Protein AF-A0A914QGW7-F1 (afdb_monomer)

Radius of gyration: 20.17 Å; Cα contacts (8 Å, |Δi|>4): 212; chains: 1; bounding box: 58×53×37 Å

Organism: NCBI:txid227884

Mean predicted aligned error: 11.8 Å

Solvent-accessible surface area (backbone atoms only — not comparable to full-atom values): 9543 Å² total; per-residue (Å²): 108,51,99,75,63,28,33,64,48,60,53,88,47,58,68,50,36,27,42,51,43,55,84,43,88,89,62,47,27,49,30,70,71,34,41,77,44,72,15,43,54,51,30,69,68,51,89,84,67,92,52,75,72,81,34,49,41,49,60,32,31,44,68,52,34,52,53,46,63,73,68,52,75,76,87,48,73,68,38,49,52,52,56,57,53,44,31,42,45,41,39,27,43,72,47,82,41,54,67,91,37,66,84,65,27,92,43,66,52,72,48,73,39,63,68,54,48,56,59,43,47,80,79,38,55,69,72,75,64,43,58,71,84,69,44,82,82,72,66,96,77,75,84,90,83,90,73,69,76,72,59,57,63,63,59,67,74,77,112

InterPro domains:
  IPR001132 SMAD domain [PF03166] (1-113)
  IPR001132 SMAD domain [PS51076] (1-141)
  IPR008984 SMAD/FHA domain superfamily [SSF49879] (1-127)
  IPR017855 SMAD-like domain superfamily [G3DSA:2.60.200.10] (1-128)

pLDDT: mean 76.89, std 20.58, range [30.88, 97.62]

Nearest PDB structures (foldseek):
  4r9p-assembly1_A  TM=8.245E-01  e=1.211E-06  Drosophila melanogaster
  1khu-assembly1_C  TM=6.989E-01  e=4.406E-04  Homo sapiens
  5xod-assembly1_A  TM=7.275E-01  e=7.795E-04  Homo sapiens
  5zok-assembly1_A  TM=6.526E-01  e=5.329E-04  Homo sapiens
  1u7f-assembly1_C  TM=6.262E-01  e=8.849E-04  Homo sapiens

Secondary structure (DSSP, 8-state):
--TTS-EEE---SSS-EEETTTT-TTT----HHHHHTTTBPPPTT-TT---SGGG-EEEE-HHHHHHHHHHS---SHHHHHHHHHHTEEEEEESS---TT-GGG-SSEEEEE-HHHHHHHHTT-HHHHH-THHHHTTT-SS------THHHHHHHTT--

Foldseek 3Di:
DDPLLWDKDAAAAQWKKFWAPLPPPLQQQADPVCNVVVRTQDHPPPPPDPDRVVRIGGGGHSVVLVVSLVPQADDDPVSVVSNQCSQKIKMATRDPLHNVDCPSGPDIDMDGRVVSVVVCCVVCVPVVPDCVVVCVPPPVPDDDDDDCPVPVVVVVVVD

Structure (mmCIF, N/CA/C/O backbone):
data_AF-A0A914QGW7-F1
#
_entry.id   AF-A0A914QGW7-F1
#
loop_
_atom_site.group_PDB
_atom_site.id
_atom_site.type_symbol
_atom_site.label_atom_id
_atom_site.label_alt_id
_atom_site.label_comp_id
_atom_site.label_asym_id
_atom_site.label_entity_id
_atom_site.label_seq_id
_atom_site.pdbx_PDB_ins_code
_atom_site.Cartn_x
_atom_site.Cartn_y
_atom_site.Cartn_z
_atom_site.occupancy
_atom_site.B_iso_or_equiv
_atom_site.auth_seq_id
_atom_site.auth_comp_id
_atom_site.auth_asym_id
_atom_site.auth_atom_id
_atom_site.pdbx_PDB_model_num
ATOM 1 N N . MET A 1 1 ? -4.064 -10.299 -4.367 1.00 92.88 1 MET A N 1
ATOM 2 C CA . MET A 1 1 ? -4.229 -10.214 -2.899 1.00 92.88 1 MET A CA 1
ATOM 3 C C . MET A 1 1 ? -4.202 -11.635 -2.364 1.00 92.88 1 MET A C 1
ATOM 5 O O . MET A 1 1 ? -4.658 -12.510 -3.089 1.00 92.88 1 MET A O 1
ATOM 9 N N . ASP A 1 2 ? -3.603 -11.883 -1.200 1.00 94.12 2 ASP A N 1
ATOM 10 C CA . ASP A 1 2 ? -3.636 -13.217 -0.578 1.00 94.12 2 ASP A CA 1
ATOM 11 C C . ASP A 1 2 ? -4.781 -13.351 0.439 1.00 94.12 2 ASP A C 1
ATOM 13 O O . ASP A 1 2 ? -5.467 -12.377 0.748 1.00 94.12 2 ASP A O 1
ATOM 17 N N . ASN A 1 3 ? -4.975 -14.557 0.978 1.00 94.19 3 ASN A N 1
ATOM 18 C CA . ASN A 1 3 ? -6.070 -14.872 1.904 1.00 94.19 3 ASN A CA 1
ATOM 19 C C . ASN A 1 3 ? -5.966 -14.142 3.256 1.00 94.19 3 ASN A C 1
ATOM 21 O O . ASN A 1 3 ? -6.899 -14.181 4.050 1.00 94.19 3 ASN A O 1
ATOM 25 N N . GLN A 1 4 ? -4.839 -13.482 3.536 1.00 93.06 4 GLN A N 1
ATOM 26 C CA . GLN A 1 4 ? -4.643 -12.668 4.736 1.00 93.06 4 GLN A CA 1
ATOM 27 C C . GLN A 1 4 ? -4.864 -11.174 4.459 1.00 93.06 4 GLN A C 1
ATOM 29 O O . GLN A 1 4 ? -4.644 -10.351 5.344 1.00 93.06 4 GLN A O 1
ATOM 34 N N . GLY A 1 5 ? -5.252 -10.804 3.236 1.00 95.06 5 GLY A N 1
ATOM 35 C CA . GLY A 1 5 ? -5.432 -9.416 2.823 1.00 95.06 5 GLY A CA 1
ATOM 36 C C . GLY A 1 5 ? -4.122 -8.670 2.561 1.00 95.06 5 GLY A C 1
ATOM 37 O O . GLY A 1 5 ? -4.146 -7.447 2.408 1.00 95.06 5 GLY A O 1
ATOM 38 N N . ASN A 1 6 ? -2.974 -9.361 2.478 1.00 97.25 6 ASN A N 1
ATOM 39 C CA . ASN A 1 6 ? -1.755 -8.716 1.998 1.00 97.25 6 ASN A CA 1
ATOM 40 C C . ASN A 1 6 ? -1.870 -8.442 0.493 1.00 97.25 6 ASN A C 1
ATOM 42 O O . ASN A 1 6 ? -2.427 -9.232 -0.285 1.00 97.25 6 ASN A O 1
ATOM 46 N N . ILE A 1 7 ? -1.247 -7.350 0.055 1.00 97.62 7 ILE A N 1
ATOM 47 C CA . ILE A 1 7 ? -1.146 -7.008 -1.364 1.00 97.62 7 ILE A CA 1
ATOM 48 C C . ILE A 1 7 ? 0.294 -7.229 -1.800 1.00 97.62 7 ILE A C 1
ATOM 50 O O . ILE A 1 7 ? 1.226 -6.618 -1.275 1.00 97.62 7 ILE A O 1
ATOM 54 N N . LYS A 1 8 ? 0.466 -8.123 -2.771 1.00 96.75 8 LYS A N 1
ATOM 55 C CA . LYS A 1 8 ? 1.734 -8.384 -3.446 1.00 96.75 8 LYS A CA 1
ATOM 56 C C . LYS A 1 8 ? 1.701 -7.741 -4.828 1.00 96.75 8 LYS A C 1
ATOM 58 O O . LYS A 1 8 ? 0.651 -7.729 -5.467 1.00 96.75 8 LYS A O 1
ATOM 63 N N . ALA A 1 9 ? 2.836 -7.225 -5.277 1.00 95.88 9 ALA A N 1
ATOM 64 C CA . ALA A 1 9 ? 2.989 -6.648 -6.602 1.00 95.88 9 ALA A CA 1
ATOM 65 C C . ALA A 1 9 ? 4.325 -7.052 -7.223 1.00 95.88 9 ALA A C 1
ATOM 67 O O . ALA A 1 9 ? 5.307 -7.300 -6.523 1.00 95.88 9 ALA A O 1
ATOM 68 N N . MET A 1 10 ? 4.344 -7.078 -8.551 1.00 94.44 10 MET A N 1
ATOM 69 C CA . MET A 1 10 ? 5.526 -7.311 -9.371 1.00 94.44 10 MET A CA 1
ATOM 70 C C . MET A 1 10 ? 5.464 -6.361 -10.567 1.00 94.44 10 MET A C 1
ATOM 72 O O . MET A 1 10 ? 4.455 -6.309 -11.272 1.00 94.44 10 MET A O 1
ATOM 76 N N . ALA A 1 11 ? 6.547 -5.632 -10.831 1.00 93.25 11 ALA A N 1
ATOM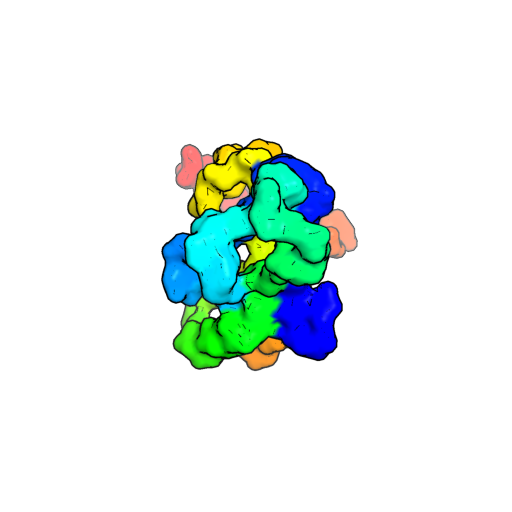 77 C CA . ALA A 1 11 ? 6.652 -4.850 -12.057 1.00 93.25 11 ALA A CA 1
ATOM 78 C C . ALA A 1 11 ? 6.761 -5.803 -13.262 1.00 93.25 11 ALA A C 1
ATOM 80 O O . ALA A 1 11 ? 7.624 -6.675 -13.282 1.00 93.25 11 ALA A O 1
ATOM 81 N N . ARG A 1 12 ? 5.918 -5.675 -14.292 1.00 90.50 12 ARG A N 1
ATOM 82 C CA . ARG A 1 12 ? 6.005 -6.564 -15.474 1.00 90.50 12 ARG A CA 1
ATOM 83 C C . ARG A 1 12 ? 7.029 -6.102 -16.513 1.00 90.50 12 ARG A C 1
ATOM 85 O O . ARG A 1 12 ? 7.575 -6.947 -17.216 1.00 90.50 12 ARG A O 1
ATOM 92 N N . GLY A 1 13 ? 7.301 -4.800 -16.585 1.00 88.88 13 GLY A N 1
ATOM 93 C CA . GLY A 1 13 ? 8.229 -4.189 -17.542 1.00 88.88 13 GLY A CA 1
ATOM 94 C C . GLY A 1 13 ? 9.569 -3.759 -16.938 1.00 88.88 13 GLY A C 1
ATOM 95 O O . GLY A 1 13 ? 9.929 -4.142 -15.821 1.00 88.88 13 GLY A O 1
ATOM 96 N N . SER A 1 14 ? 10.306 -2.950 -17.701 1.00 90.19 14 SER A N 1
ATOM 97 C CA . SER A 1 14 ? 11.555 -2.286 -17.300 1.00 90.19 14 SER A CA 1
ATOM 98 C C . SER A 1 14 ? 11.326 -0.926 -16.630 1.00 90.19 14 SER A C 1
ATOM 100 O O . SER A 1 14 ? 12.184 -0.482 -15.867 1.00 90.19 14 SER A O 1
ATOM 102 N N . THR A 1 15 ? 10.171 -0.296 -16.875 1.00 91.56 15 THR A N 1
ATOM 103 C CA . THR A 1 15 ? 9.803 1.018 -16.335 1.00 91.56 15 THR A CA 1
ATOM 104 C C . THR A 1 15 ? 9.872 1.037 -14.807 1.00 91.56 15 THR A C 1
ATOM 106 O O . THR A 1 15 ? 9.289 0.154 -14.172 1.00 91.56 15 THR A O 1
ATOM 109 N N . PRO A 1 16 ? 10.543 2.032 -14.195 1.00 92.88 16 PRO A N 1
ATOM 110 C CA . PRO A 1 16 ? 10.565 2.194 -12.746 1.00 92.88 16 PRO A CA 1
ATOM 111 C C . PRO A 1 16 ? 9.157 2.345 -12.159 1.00 92.88 16 PRO A C 1
ATOM 113 O O . PRO A 1 16 ? 8.336 3.102 -12.675 1.00 92.88 16 PRO A O 1
ATOM 116 N N . ILE A 1 17 ? 8.897 1.635 -11.061 1.00 94.88 17 ILE A N 1
ATOM 117 C CA . ILE A 1 17 ? 7.648 1.704 -10.295 1.00 94.88 17 ILE A CA 1
ATOM 118 C C . ILE A 1 17 ? 8.010 1.909 -8.828 1.00 94.88 17 ILE A C 1
ATOM 120 O O . ILE A 1 17 ? 8.911 1.238 -8.318 1.00 94.88 17 ILE A O 1
ATOM 124 N N . PHE A 1 18 ? 7.301 2.811 -8.158 1.00 94.31 18 PHE A N 1
ATOM 125 C CA . PHE A 1 18 ? 7.571 3.204 -6.781 1.00 94.31 18 PHE A CA 1
ATOM 126 C C . PHE A 1 18 ? 6.314 3.069 -5.929 1.00 94.31 18 PHE A C 1
ATOM 128 O O . PHE A 1 18 ? 5.267 3.619 -6.253 1.00 94.31 18 PHE A O 1
ATOM 135 N N . VAL A 1 19 ? 6.419 2.364 -4.813 1.00 94.69 19 VAL A N 1
ATOM 136 C CA . VAL A 1 19 ? 5.428 2.375 -3.740 1.00 94.69 19 VAL A CA 1
ATOM 137 C C . VAL A 1 19 ? 5.714 3.592 -2.872 1.00 94.69 19 VAL A C 1
ATOM 139 O O . VAL A 1 19 ? 6.777 3.683 -2.261 1.00 94.69 19 VAL A O 1
ATOM 142 N N . GLN A 1 20 ? 4.786 4.539 -2.833 1.00 91.62 20 GLN A N 1
ATOM 143 C CA . GLN A 1 20 ? 4.939 5.779 -2.078 1.00 91.62 20 GLN A CA 1
ATOM 144 C C . GLN A 1 20 ? 4.564 5.592 -0.604 1.00 91.62 20 GLN A C 1
ATOM 146 O O . GLN A 1 20 ? 3.894 4.635 -0.230 1.00 91.62 20 GLN A O 1
ATOM 151 N N . GLY A 1 21 ? 5.008 6.519 0.248 1.00 87.00 21 GLY A N 1
ATOM 152 C CA . GLY A 1 21 ? 4.766 6.474 1.697 1.00 87.00 21 GLY A CA 1
ATOM 153 C C . GLY A 1 21 ? 5.801 5.667 2.486 1.00 87.00 21 GLY A C 1
ATOM 154 O O . GLY A 1 21 ? 5.739 5.631 3.706 1.00 87.00 21 GLY A O 1
ATOM 155 N N . TRP A 1 22 ? 6.805 5.084 1.821 1.00 87.25 22 TRP A N 1
ATOM 156 C CA . TRP A 1 22 ? 7.863 4.292 2.463 1.00 87.25 22 TRP A CA 1
ATOM 157 C C . TRP A 1 22 ? 8.752 5.082 3.443 1.00 87.25 22 TRP A C 1
ATOM 159 O O . TRP A 1 22 ? 9.383 4.475 4.301 1.00 87.25 22 TRP A O 1
ATOM 169 N N . LYS A 1 23 ? 8.811 6.417 3.316 1.00 84.19 23 LYS A N 1
ATOM 170 C CA . LYS A 1 23 ? 9.602 7.310 4.187 1.00 84.19 23 LYS A CA 1
ATOM 171 C C . LYS A 1 23 ? 8.918 7.647 5.512 1.00 84.19 23 LYS A C 1
ATOM 173 O O . LYS A 1 23 ? 9.578 8.140 6.419 1.00 84.19 23 LYS A O 1
ATOM 178 N N . ASP A 1 24 ? 7.608 7.444 5.617 1.00 78.12 24 ASP A N 1
ATOM 179 C CA . ASP A 1 24 ? 6.856 7.843 6.803 1.00 78.12 24 ASP A CA 1
ATOM 180 C C . ASP A 1 24 ? 6.873 6.722 7.844 1.00 78.12 24 ASP A C 1
ATOM 182 O O . ASP A 1 24 ? 6.066 5.792 7.791 1.00 78.12 24 ASP A O 1
ATOM 186 N N . SER A 1 25 ? 7.796 6.809 8.804 1.00 63.50 25 SER A N 1
ATOM 187 C CA . SER A 1 25 ? 8.002 5.806 9.856 1.00 63.50 25 SER A CA 1
ATOM 188 C C . SER A 1 25 ? 6.770 5.517 10.721 1.00 63.50 25 SER A C 1
ATOM 190 O O . SER A 1 25 ? 6.707 4.450 11.328 1.00 63.50 25 SER A O 1
ATOM 192 N 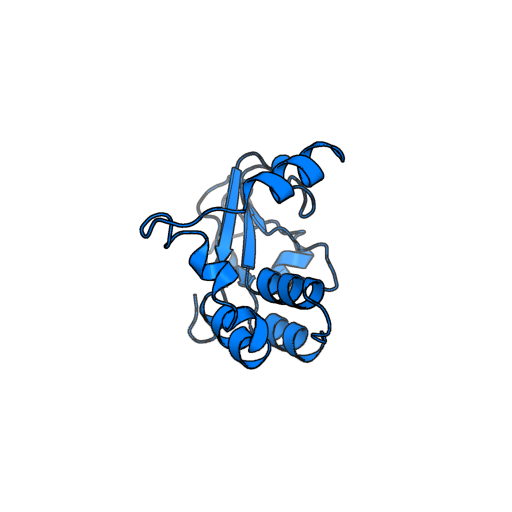N . LYS A 1 26 ? 5.787 6.426 10.786 1.00 60.19 26 LYS A N 1
ATOM 193 C CA . LYS A 1 26 ? 4.590 6.257 11.627 1.00 60.19 26 LYS A CA 1
ATOM 194 C C . LYS A 1 26 ? 3.394 5.669 10.868 1.00 60.19 26 LYS A C 1
ATOM 196 O O . LYS A 1 26 ? 2.439 5.219 11.502 1.00 60.19 26 LYS A O 1
ATOM 201 N N . SER A 1 27 ? 3.427 5.634 9.532 1.00 62.41 27 SER A N 1
ATOM 202 C CA . SER A 1 27 ? 2.222 5.385 8.722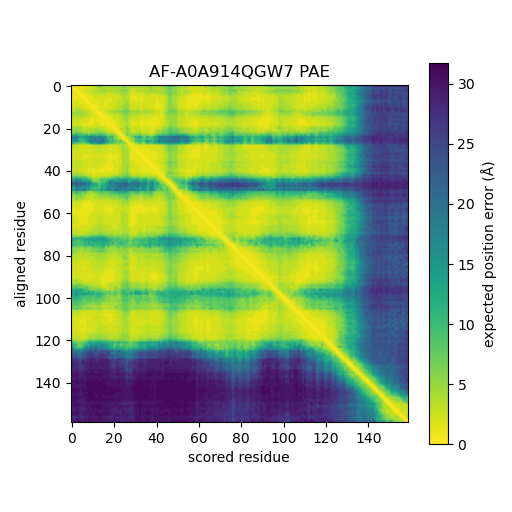 1.00 62.41 27 SER A CA 1
ATOM 203 C C . SER A 1 27 ? 2.360 4.355 7.599 1.00 62.41 27 SER A C 1
ATOM 205 O O . SER A 1 27 ? 1.411 4.118 6.853 1.00 62.41 27 SER A O 1
ATOM 207 N N . HIS A 1 28 ? 3.507 3.691 7.457 1.00 75.88 28 HIS A N 1
ATOM 208 C CA . HIS A 1 28 ? 3.679 2.755 6.351 1.00 75.88 28 HIS A CA 1
ATOM 209 C C . HIS A 1 28 ? 3.173 1.340 6.690 1.00 75.88 28 HIS A C 1
ATOM 211 O O . HIS A 1 28 ? 3.807 0.564 7.404 1.00 75.88 28 HIS A O 1
ATOM 217 N N . CYS A 1 29 ? 2.064 0.930 6.071 1.00 92.44 29 CYS A N 1
ATOM 218 C CA . CYS A 1 29 ? 1.616 -0.472 6.053 1.00 92.44 29 CYS A CA 1
ATOM 219 C C . CYS A 1 29 ? 2.364 -1.282 4.977 1.00 92.44 29 CYS A C 1
ATOM 221 O O . CYS A 1 29 ? 1.795 -2.135 4.306 1.00 92.44 29 CYS A O 1
ATOM 223 N N . ILE A 1 30 ? 3.649 -0.980 4.781 1.00 93.56 30 ILE A N 1
ATOM 224 C CA . ILE A 1 30 ? 4.503 -1.465 3.692 1.00 93.56 30 ILE A CA 1
ATOM 225 C C . ILE A 1 30 ? 5.553 -2.420 4.277 1.00 93.56 30 ILE A C 1
ATOM 227 O O . ILE A 1 30 ? 6.009 -2.226 5.405 1.00 93.56 30 ILE A O 1
ATOM 231 N N . SER A 1 31 ? 5.945 -3.456 3.529 1.00 94.62 31 SER A N 1
ATOM 232 C CA . SER A 1 31 ? 6.951 -4.423 3.994 1.00 94.62 31 SER A CA 1
ATOM 233 C C . SER A 1 31 ? 8.377 -3.857 4.048 1.00 94.62 31 SER A C 1
ATOM 235 O O . SER A 1 31 ? 8.746 -2.974 3.271 1.00 94.62 31 SER A O 1
ATOM 237 N N . ASP A 1 32 ? 9.220 -4.454 4.897 1.00 92.88 32 ASP A N 1
ATOM 238 C CA . ASP A 1 32 ? 10.644 -4.102 5.034 1.00 92.88 32 ASP A CA 1
ATOM 239 C C . ASP A 1 32 ? 11.417 -4.148 3.718 1.00 92.88 32 ASP A C 1
ATOM 241 O O . ASP A 1 32 ? 12.280 -3.308 3.478 1.00 92.88 32 ASP A O 1
ATOM 245 N N . LYS A 1 33 ? 11.095 -5.104 2.836 1.00 92.56 33 LYS A N 1
ATOM 246 C CA . LYS A 1 33 ? 11.756 -5.238 1.528 1.00 92.56 33 LYS A CA 1
ATOM 247 C C . LYS A 1 33 ? 11.528 -3.996 0.665 1.00 92.56 33 LYS A C 1
ATOM 249 O O . LYS A 1 33 ? 12.456 -3.520 0.021 1.00 92.56 33 LYS A O 1
ATOM 254 N N . VAL A 1 34 ? 10.312 -3.451 0.672 1.00 93.75 34 VAL A N 1
ATOM 255 C CA . VAL A 1 34 ? 9.976 -2.250 -0.106 1.00 93.75 34 VAL A CA 1
ATOM 256 C C . VAL A 1 34 ? 10.612 -1.002 0.512 1.00 93.75 34 VAL A C 1
ATOM 258 O O . VAL A 1 34 ? 11.125 -0.166 -0.224 1.00 93.75 34 VAL A O 1
ATOM 261 N N . ILE A 1 35 ? 10.656 -0.899 1.843 1.00 92.88 35 ILE A N 1
ATOM 262 C CA . ILE A 1 35 ? 11.306 0.224 2.547 1.00 92.88 35 ILE A CA 1
ATOM 263 C C . ILE A 1 35 ? 12.811 0.237 2.281 1.00 92.88 35 ILE A C 1
ATOM 265 O O . ILE A 1 35 ? 13.359 1.271 1.906 1.00 92.88 35 ILE A O 1
ATOM 269 N N . ARG A 1 36 ? 13.467 -0.923 2.401 1.00 92.44 36 ARG A N 1
ATOM 270 C CA . ARG A 1 36 ? 14.900 -1.093 2.115 1.00 92.44 36 ARG A CA 1
ATOM 271 C C . ARG A 1 36 ? 15.250 -0.712 0.678 1.00 92.44 36 ARG A C 1
ATOM 273 O O . ARG A 1 36 ? 16.322 -0.181 0.429 1.00 92.44 36 ARG A O 1
ATOM 280 N N . ASN A 1 37 ? 14.324 -0.941 -0.249 1.00 92.50 37 ASN A N 1
ATOM 281 C CA . ASN A 1 37 ? 14.467 -0.563 -1.652 1.00 92.50 37 ASN A CA 1
ATOM 282 C C . ASN A 1 37 ? 13.961 0.857 -1.950 1.00 92.50 37 ASN A C 1
ATOM 284 O O . ASN A 1 37 ? 13.745 1.194 -3.115 1.00 92.50 37 ASN A O 1
ATOM 288 N N . HIS A 1 38 ? 13.746 1.689 -0.927 1.00 92.31 38 HIS A N 1
ATOM 289 C CA . HIS A 1 38 ? 13.292 3.073 -1.073 1.00 92.31 38 HIS A CA 1
ATOM 290 C C . HIS A 1 38 ? 12.003 3.187 -1.907 1.00 92.31 38 HIS A C 1
ATOM 292 O O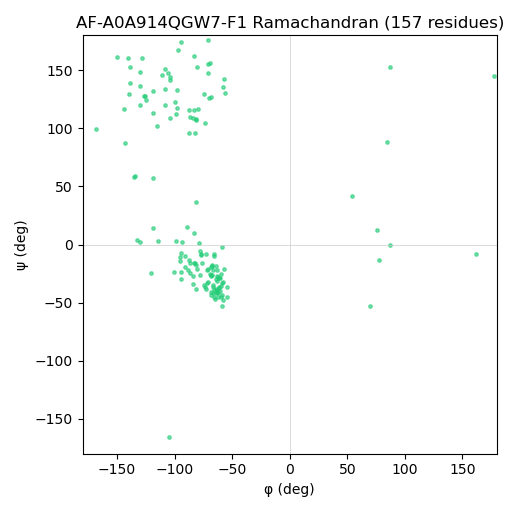 . HIS A 1 38 ? 11.882 4.025 -2.800 1.00 92.31 38 HIS A O 1
ATOM 298 N N . GLY A 1 39 ? 11.060 2.269 -1.678 1.00 92.81 39 GLY A N 1
ATOM 299 C CA . GLY A 1 39 ? 9.799 2.178 -2.411 1.00 92.81 39 GLY A CA 1
ATOM 300 C C . GLY A 1 39 ? 9.912 1.558 -3.807 1.00 92.81 39 GLY A C 1
ATOM 301 O O . GLY A 1 39 ? 8.891 1.200 -4.389 1.00 92.81 39 GLY A O 1
ATOM 302 N N . LYS A 1 40 ? 11.113 1.394 -4.367 1.00 94.12 40 LYS A N 1
ATOM 303 C CA . LYS A 1 40 ? 11.300 0.939 -5.748 1.00 94.12 40 LYS A CA 1
ATOM 304 C C . LYS A 1 40 ? 11.011 -0.559 -5.896 1.00 94.12 40 LYS A C 1
ATOM 306 O O . LYS A 1 40 ? 11.562 -1.395 -5.177 1.00 94.12 40 LYS A O 1
ATOM 311 N N . LEU A 1 41 ? 10.173 -0.904 -6.872 1.00 94.25 41 LEU A N 1
ATOM 312 C CA . LEU A 1 41 ? 9.924 -2.291 -7.267 1.00 94.25 41 LEU A CA 1
ATOM 313 C C . LEU A 1 41 ? 11.032 -2.817 -8.184 1.00 94.25 41 LEU A C 1
ATOM 315 O O . LEU A 1 41 ? 11.653 -2.067 -8.939 1.00 94.25 41 LEU A O 1
ATOM 319 N N . ILE A 1 42 ? 11.242 -4.133 -8.156 1.00 91.75 42 ILE A N 1
ATOM 320 C CA . ILE A 1 42 ? 12.252 -4.795 -8.982 1.00 91.75 42 ILE A CA 1
ATOM 321 C C . ILE A 1 42 ? 11.715 -4.974 -10.412 1.00 91.75 42 ILE A C 1
ATOM 323 O O . ILE A 1 42 ? 10.727 -5.678 -10.645 1.00 91.75 42 ILE A O 1
ATOM 327 N N . THR A 1 43 ? 12.358 -4.339 -11.392 1.00 89.56 43 THR A N 1
ATOM 328 C CA . THR A 1 43 ? 11.949 -4.361 -12.810 1.00 89.56 43 THR A CA 1
ATOM 329 C C . THR A 1 43 ? 12.729 -5.416 -13.598 1.00 89.56 43 THR A C 1
ATOM 331 O O . THR A 1 43 ? 13.718 -5.949 -13.110 1.00 89.56 43 THR A O 1
ATOM 334 N N . LYS A 1 44 ? 12.305 -5.748 -14.824 1.00 81.00 44 LYS A N 1
ATOM 335 C CA . LYS A 1 44 ? 13.019 -6.739 -15.661 1.00 81.00 44 LYS A CA 1
ATOM 336 C C . LYS A 1 44 ? 14.402 -6.271 -16.117 1.00 81.00 44 LYS A C 1
ATOM 338 O O . LYS A 1 44 ? 15.218 -7.080 -16.524 1.00 81.00 44 LYS A O 1
ATOM 343 N N . SER A 1 45 ? 14.661 -4.966 -16.053 1.00 71.44 45 SER A N 1
ATOM 344 C CA . SER A 1 45 ? 15.953 -4.399 -16.441 1.00 71.44 45 SER A CA 1
ATOM 345 C C . SER A 1 45 ? 17.038 -4.622 -15.386 1.00 71.44 45 SER A C 1
ATOM 347 O O . SER A 1 45 ? 18.211 -4.443 -15.702 1.00 71.44 45 SER A O 1
ATOM 349 N N . SER A 1 46 ? 16.688 -4.985 -14.144 1.00 65.88 46 SER A N 1
ATOM 350 C CA . SER A 1 46 ? 17.699 -5.353 -13.153 1.00 65.88 46 SER A CA 1
ATOM 351 C C . SER A 1 46 ? 18.250 -6.737 -13.495 1.00 65.88 46 SER A C 1
ATOM 353 O O . SER A 1 46 ? 17.590 -7.745 -13.250 1.00 65.88 46 SER A O 1
ATOM 355 N N . THR A 1 47 ? 19.459 -6.769 -14.048 1.00 56.66 47 THR A N 1
ATOM 356 C CA . THR A 1 47 ? 20.184 -7.937 -14.586 1.00 56.66 47 THR A CA 1
ATOM 357 C C . THR A 1 47 ? 20.444 -9.079 -13.593 1.00 56.66 47 THR A C 1
ATOM 359 O O . THR A 1 47 ? 20.988 -10.106 -13.980 1.00 56.66 47 THR A O 1
ATOM 362 N N . ALA A 1 48 ? 20.056 -8.931 -12.324 1.00 63.34 48 ALA A N 1
ATOM 363 C CA . ALA A 1 48 ? 20.385 -9.863 -11.250 1.00 63.34 48 ALA A CA 1
ATOM 364 C C . ALA A 1 48 ? 19.311 -10.927 -10.957 1.00 63.34 48 ALA A C 1
ATOM 366 O O . ALA A 1 48 ? 19.590 -11.845 -10.192 1.00 63.34 48 ALA A O 1
ATOM 367 N N . ILE A 1 49 ? 18.091 -10.821 -11.504 1.00 65.44 49 ILE A N 1
ATOM 368 C CA . ILE A 1 49 ? 16.994 -11.729 -11.129 1.00 65.44 49 ILE A CA 1
ATOM 369 C C . ILE A 1 49 ? 16.495 -12.533 -12.328 1.00 65.44 49 ILE A C 1
ATOM 371 O O . ILE A 1 49 ? 15.897 -11.978 -13.247 1.00 65.44 49 ILE A O 1
ATOM 375 N N . GLN A 1 50 ? 16.722 -13.848 -12.278 1.00 64.31 50 GLN A N 1
ATOM 376 C CA . GLN A 1 50 ? 16.322 -14.803 -13.317 1.00 64.31 50 GLN A CA 1
ATOM 377 C C . GLN A 1 50 ? 14.887 -15.330 -13.130 1.00 64.31 50 GLN A C 1
ATOM 379 O O . GLN A 1 50 ? 14.261 -15.723 -14.111 1.00 64.31 50 GLN A O 1
ATOM 384 N N . ASN A 1 51 ? 14.348 -15.309 -11.902 1.00 80.38 51 ASN A N 1
ATOM 385 C CA . ASN A 1 51 ? 13.013 -15.823 -11.584 1.00 80.38 51 ASN A CA 1
ATOM 386 C C . ASN A 1 51 ? 12.012 -14.692 -11.273 1.00 80.38 51 ASN A C 1
ATOM 388 O O . ASN A 1 51 ? 12.297 -13.776 -10.502 1.00 80.38 51 ASN A O 1
ATOM 392 N N . ASP A 1 52 ? 10.811 -14.761 -11.853 1.00 79.69 52 ASP A N 1
ATOM 393 C CA . ASP A 1 52 ? 9.748 -13.774 -11.631 1.00 79.69 52 ASP A CA 1
ATOM 394 C C . ASP A 1 52 ? 9.258 -13.764 -10.164 1.00 79.69 52 ASP A C 1
ATOM 396 O O . ASP A 1 52 ? 8.913 -12.699 -9.648 1.00 79.69 52 ASP A O 1
ATOM 400 N N . GLU A 1 53 ? 9.310 -14.896 -9.450 1.00 84.06 53 GLU A N 1
ATOM 401 C CA . GLU A 1 53 ? 8.880 -14.993 -8.041 1.00 84.06 53 GLU A CA 1
ATOM 402 C C . GLU A 1 53 ? 9.694 -14.092 -7.095 1.00 84.06 53 GLU A C 1
ATOM 404 O O . GLU A 1 53 ? 9.138 -13.426 -6.218 1.00 84.06 53 GLU A O 1
ATOM 409 N N . ASP A 1 54 ? 11.002 -13.954 -7.320 1.00 85.00 54 ASP A N 1
ATOM 410 C CA . ASP A 1 54 ? 11.880 -13.126 -6.476 1.00 85.00 54 ASP A CA 1
ATOM 411 C C . ASP A 1 54 ? 11.580 -11.620 -6.595 1.00 85.00 54 ASP A C 1
ATOM 413 O O . ASP A 1 54 ? 11.926 -10.807 -5.717 1.00 85.00 54 ASP A O 1
ATOM 417 N N . ARG A 1 55 ? 10.901 -11.246 -7.687 1.00 89.31 55 ARG A N 1
AT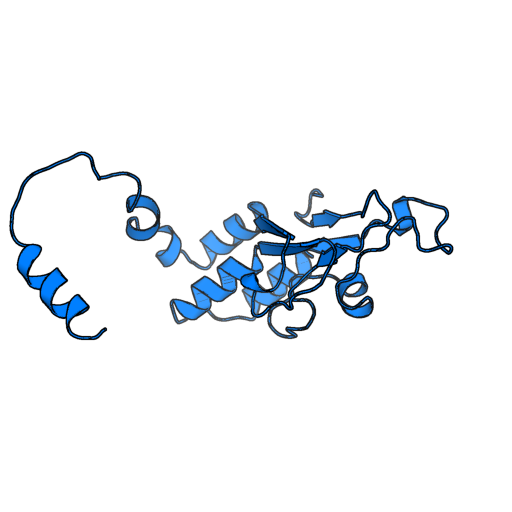OM 418 C CA . ARG A 1 55 ? 10.490 -9.879 -8.033 1.00 89.31 55 ARG A CA 1
ATOM 419 C C . ARG A 1 55 ? 9.133 -9.525 -7.431 1.00 89.31 55 ARG A C 1
ATOM 421 O O . ARG A 1 55 ? 8.787 -8.341 -7.375 1.00 89.31 55 ARG A O 1
ATOM 428 N N . VAL A 1 56 ? 8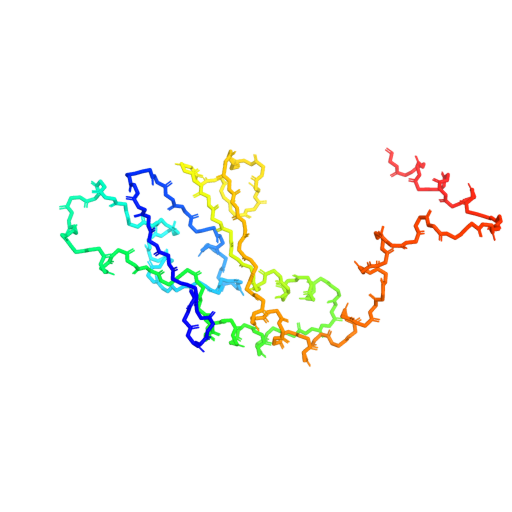.390 -10.520 -6.944 1.00 93.06 56 VAL A N 1
ATOM 429 C CA . VAL A 1 56 ? 7.166 -10.310 -6.175 1.00 93.06 56 VAL A CA 1
ATOM 430 C C . VAL A 1 56 ? 7.540 -9.730 -4.814 1.00 93.06 56 VAL A C 1
ATOM 432 O O . VAL A 1 56 ? 8.362 -10.261 -4.060 1.00 93.06 56 VAL A O 1
ATOM 435 N N . VAL A 1 57 ? 6.933 -8.597 -4.477 1.00 95.12 57 VAL A N 1
ATOM 436 C CA . VAL A 1 57 ? 7.123 -7.950 -3.178 1.00 95.12 57 VAL A CA 1
ATOM 437 C C . VAL A 1 57 ? 5.789 -7.608 -2.549 1.00 95.12 57 VAL A C 1
ATOM 439 O O . VAL A 1 57 ? 4.808 -7.308 -3.227 1.00 95.12 57 VAL A O 1
ATOM 442 N N . LYS A 1 58 ? 5.748 -7.646 -1.219 1.00 96.25 58 LYS A N 1
ATOM 443 C CA . LYS A 1 58 ? 4.562 -7.278 -0.456 1.00 96.25 58 LYS A CA 1
ATOM 444 C C . LYS A 1 58 ? 4.498 -5.753 -0.311 1.00 96.25 58 LYS A C 1
ATOM 446 O O . LYS A 1 58 ? 5.291 -5.171 0.427 1.00 96.25 58 LYS A O 1
ATOM 451 N N . ILE A 1 59 ? 3.574 -5.111 -1.020 1.00 96.56 59 ILE A N 1
ATOM 452 C CA . ILE A 1 59 ? 3.389 -3.651 -1.004 1.00 96.56 59 ILE A CA 1
ATOM 453 C C . ILE A 1 59 ? 2.391 -3.190 0.065 1.00 96.56 59 ILE A C 1
ATOM 455 O O . ILE A 1 59 ? 2.448 -2.037 0.473 1.00 96.56 59 ILE A O 1
ATOM 459 N N . PHE A 1 60 ? 1.538 -4.099 0.552 1.00 97.06 60 PHE A N 1
ATOM 460 C CA . PHE A 1 60 ? 0.696 -3.904 1.734 1.00 97.06 60 PHE A CA 1
ATOM 461 C C . PHE A 1 60 ? 0.852 -5.093 2.684 1.00 97.06 60 PHE A C 1
ATOM 463 O O . PHE A 1 60 ? 0.561 -6.230 2.298 1.00 97.06 60 PHE A O 1
ATOM 470 N N . ASP A 1 61 ? 1.297 -4.838 3.911 1.00 96.06 61 ASP A N 1
ATOM 471 C CA . ASP A 1 61 ? 1.446 -5.827 4.971 1.00 96.06 61 ASP A CA 1
ATOM 472 C C . ASP A 1 61 ? 0.319 -5.706 5.995 1.00 96.06 61 ASP A C 1
ATOM 474 O O . ASP A 1 61 ? 0.269 -4.764 6.789 1.00 96.06 61 ASP A O 1
ATOM 478 N N . MET A 1 62 ? -0.575 -6.698 5.987 1.00 96.06 62 MET A N 1
ATOM 479 C CA . MET A 1 62 ? -1.740 -6.713 6.865 1.00 96.06 62 MET A CA 1
ATOM 480 C C . MET A 1 62 ? -1.345 -6.771 8.346 1.00 96.06 62 MET A C 1
ATOM 482 O O . MET A 1 62 ? -2.033 -6.207 9.191 1.00 96.06 62 MET A O 1
ATOM 486 N N . ARG A 1 63 ? -0.222 -7.409 8.694 1.00 94.44 63 ARG A N 1
ATOM 487 C CA . ARG A 1 63 ? 0.242 -7.462 10.087 1.00 94.44 63 ARG A CA 1
ATOM 488 C C . ARG A 1 63 ? 0.683 -6.078 10.559 1.00 94.44 63 ARG A C 1
ATOM 490 O O . ARG A 1 63 ? 0.301 -5.670 11.650 1.00 94.44 63 ARG A O 1
ATOM 497 N N . ARG A 1 64 ? 1.428 -5.342 9.729 1.00 93.69 64 ARG A N 1
ATOM 498 C CA . ARG A 1 64 ? 1.816 -3.950 10.033 1.00 93.69 64 ARG A CA 1
ATOM 499 C C . ARG A 1 64 ? 0.611 -3.025 10.111 1.00 93.69 64 ARG A C 1
ATOM 501 O O . ARG A 1 64 ? 0.573 -2.154 10.974 1.00 93.69 64 ARG A O 1
ATOM 508 N N . PHE A 1 65 ? -0.373 -3.239 9.240 1.00 94.06 65 PHE A N 1
ATOM 509 C CA . PHE A 1 65 ? -1.638 -2.521 9.296 1.00 94.06 65 PHE A CA 1
ATOM 510 C C . PHE A 1 65 ? -2.343 -2.729 10.640 1.00 94.06 65 PHE A C 1
ATOM 512 O O . PHE A 1 65 ? -2.607 -1.749 11.329 1.00 94.06 65 PHE A O 1
ATOM 519 N N . LYS A 1 66 ? -2.549 -3.983 11.068 1.00 92.50 66 LYS A N 1
ATOM 520 C CA . LYS A 1 66 ? -3.159 -4.297 12.373 1.00 92.50 66 LYS A CA 1
ATOM 521 C C . LYS A 1 66 ? -2.415 -3.626 13.531 1.00 92.50 66 LYS A C 1
ATOM 523 O O . LYS A 1 66 ? -3.043 -2.964 14.345 1.00 92.50 66 LYS A O 1
ATOM 528 N N . GLN A 1 67 ? -1.081 -3.691 13.532 1.00 91.50 67 GLN A N 1
ATOM 529 C CA . GLN A 1 67 ? -0.248 -3.025 14.541 1.00 91.50 67 GLN A CA 1
ATOM 530 C C . GLN A 1 67 ? -0.423 -1.501 14.556 1.00 91.50 67 GLN A C 1
ATOM 532 O O . GLN A 1 67 ? -0.440 -0.896 15.623 1.00 91.50 67 GLN A O 1
ATOM 537 N N . CYS A 1 68 ? -0.542 -0.862 13.388 1.00 89.25 68 CYS A N 1
ATOM 538 C CA . CYS A 1 68 ? -0.802 0.576 13.325 1.00 89.25 68 CYS A CA 1
ATOM 539 C C . CYS A 1 68 ? -2.195 0.918 13.862 1.00 89.25 68 CYS A C 1
ATOM 541 O O . CYS A 1 68 ? -2.326 1.881 14.601 1.00 89.25 68 CYS A O 1
ATOM 543 N N . VAL A 1 69 ? -3.211 0.123 13.521 1.00 88.75 69 VAL A N 1
ATOM 544 C CA . VAL A 1 69 ? -4.591 0.328 13.991 1.00 88.75 69 VAL A CA 1
ATOM 545 C C . VAL A 1 69 ? -4.727 0.109 15.499 1.00 88.75 69 VAL A C 1
ATOM 547 O O . VAL A 1 69 ? -5.525 0.775 16.146 1.00 88.75 69 VAL A O 1
ATOM 550 N N . GLU A 1 70 ? -3.973 -0.827 16.072 1.00 87.75 70 GLU A N 1
ATOM 551 C CA . GLU A 1 70 ? -3.972 -1.079 17.519 1.00 87.75 70 GLU A CA 1
ATOM 552 C C . GLU A 1 70 ? -3.237 0.008 18.305 1.00 87.75 70 GLU A C 1
ATOM 554 O O . GLU A 1 70 ? -3.648 0.342 19.414 1.00 87.75 70 GLU A O 1
ATOM 559 N N . ARG A 1 71 ? -2.149 0.543 17.744 1.00 86.50 71 ARG A N 1
ATOM 560 C CA . ARG A 1 71 ? -1.301 1.539 18.406 1.00 86.50 71 ARG A CA 1
ATOM 561 C C . ARG A 1 71 ? -1.859 2.955 18.309 1.00 86.50 71 ARG A C 1
ATOM 563 O O . ARG A 1 71 ? -1.670 3.733 19.239 1.00 86.50 71 ARG A O 1
ATOM 570 N N . ASP A 1 72 ? -2.444 3.311 17.173 1.00 82.06 72 ASP A N 1
ATOM 571 C CA . ASP A 1 72 ? -2.823 4.690 16.898 1.00 82.06 72 ASP A CA 1
ATOM 572 C C . ASP A 1 72 ? -4.238 4.949 17.461 1.00 82.06 72 ASP A C 1
ATOM 574 O O . ASP A 1 72 ? -5.196 4.314 17.008 1.00 82.06 72 ASP A O 1
ATOM 578 N N . PRO A 1 73 ? -4.392 5.844 18.458 1.00 73.62 73 PRO A N 1
ATOM 579 C CA . PRO A 1 73 ? -5.695 6.157 19.030 1.00 73.62 73 PRO A CA 1
ATOM 580 C C . PRO A 1 73 ? -6.563 6.923 18.026 1.00 73.62 73 PRO A C 1
ATOM 582 O O . PRO A 1 73 ? -6.064 7.587 17.118 1.00 73.62 73 PRO A O 1
ATOM 585 N N . TYR A 1 74 ? -7.878 6.841 18.209 1.00 75.88 74 TYR A N 1
ATOM 586 C CA . TYR A 1 74 ? -8.849 7.644 17.475 1.00 75.88 74 TYR A CA 1
ATOM 587 C C . TYR A 1 74 ? -9.558 8.569 18.460 1.00 75.88 74 TYR A C 1
ATOM 589 O O . TYR A 1 74 ? -10.442 8.131 19.195 1.00 75.88 74 TYR A O 1
ATOM 597 N N . GLU A 1 75 ? -9.150 9.836 18.474 1.00 73.75 75 GLU A N 1
ATOM 598 C CA . GLU A 1 75 ? -9.774 10.875 19.302 1.00 73.75 75 GLU A CA 1
ATOM 599 C C . GLU A 1 75 ? -10.323 12.025 18.447 1.00 73.75 75 GLU A C 1
ATOM 601 O O . GLU A 1 75 ? -11.276 12.692 18.848 1.00 73.75 75 GLU A O 1
ATOM 606 N N . THR A 1 76 ? -9.772 12.233 17.244 1.00 76.19 76 THR A N 1
ATOM 607 C CA . THR A 1 76 ? -10.157 13.324 16.338 1.00 76.19 76 THR A CA 1
ATOM 608 C C . THR A 1 76 ? -10.487 12.840 14.922 1.00 76.19 76 THR A C 1
ATOM 610 O O . THR A 1 76 ? -10.038 11.783 14.473 1.00 76.19 76 THR A O 1
ATOM 613 N N . ASP A 1 77 ? -11.215 13.650 14.147 1.00 71.06 77 ASP A N 1
ATOM 614 C CA . ASP A 1 77 ? -11.497 13.364 12.728 1.00 71.06 77 ASP A CA 1
ATOM 615 C C . ASP A 1 77 ? -10.225 13.256 11.866 1.00 71.06 77 ASP A C 1
ATOM 617 O O . ASP A 1 77 ? -10.183 12.507 10.884 1.00 71.06 77 ASP A O 1
ATOM 621 N N . MET A 1 78 ? -9.159 13.965 12.248 1.00 75.56 78 MET A N 1
ATOM 622 C CA . MET A 1 78 ? -7.852 13.844 11.598 1.00 75.56 78 MET A CA 1
ATOM 623 C C . MET A 1 78 ? -7.238 12.460 11.832 1.00 75.56 78 MET A C 1
ATOM 625 O O . MET A 1 78 ? -6.662 11.888 10.903 1.00 75.56 78 MET A O 1
ATOM 629 N N . ASP A 1 79 ? -7.427 11.878 13.017 1.00 81.44 79 ASP A N 1
ATOM 630 C CA . ASP A 1 79 ? -6.971 10.520 13.328 1.00 81.44 79 ASP A CA 1
ATOM 631 C C . ASP A 1 79 ? -7.756 9.472 12.534 1.00 81.44 79 ASP A C 1
ATOM 633 O O . ASP A 1 79 ? -7.158 8.562 11.956 1.00 81.44 79 ASP A O 1
ATOM 637 N N . ALA A 1 80 ? -9.076 9.648 12.391 1.00 82.81 80 ALA A N 1
ATOM 638 C CA . ALA A 1 80 ? -9.894 8.806 11.513 1.00 82.81 80 ALA A CA 1
ATOM 639 C C . ALA A 1 80 ? -9.405 8.846 10.065 1.00 82.81 80 ALA A C 1
ATOM 641 O O . ALA A 1 80 ? -9.225 7.802 9.436 1.00 82.81 80 ALA A O 1
ATOM 642 N N . ARG A 1 81 ? -9.158 10.046 9.528 1.00 83.31 81 ARG A N 1
ATOM 643 C CA . ARG A 1 81 ? -8.625 10.208 8.171 1.00 83.31 81 ARG A CA 1
ATOM 644 C C . ARG A 1 81 ? -7.275 9.504 8.020 1.00 83.31 81 ARG A C 1
ATOM 646 O O . ARG A 1 81 ? -7.058 8.821 7.019 1.00 83.31 81 ARG A O 1
ATOM 653 N N . ASN A 1 82 ? -6.390 9.636 9.004 1.00 85.44 82 ASN A N 1
ATOM 654 C CA . ASN A 1 82 ? -5.083 8.979 8.996 1.00 85.44 82 ASN A CA 1
ATOM 655 C C . ASN A 1 82 ? -5.211 7.448 9.032 1.00 85.44 82 ASN A C 1
ATOM 657 O O . ASN A 1 82 ? -4.527 6.761 8.271 1.00 85.44 82 ASN A O 1
ATOM 661 N N . LEU A 1 83 ? -6.123 6.910 9.845 1.00 88.00 83 LEU A N 1
ATOM 662 C CA . LEU A 1 83 ? -6.438 5.480 9.887 1.00 88.00 83 LEU A CA 1
ATOM 663 C C . LEU A 1 83 ? -7.001 4.976 8.553 1.00 88.00 83 LEU A C 1
ATOM 665 O O . LEU A 1 83 ? -6.537 3.959 8.040 1.00 88.00 83 LEU A O 1
ATOM 669 N N . LEU A 1 84 ? -7.932 5.712 7.940 1.00 89.38 84 LEU A N 1
ATOM 670 C CA . LEU A 1 84 ? -8.476 5.379 6.619 1.00 89.38 84 LEU A CA 1
ATOM 671 C C . LEU A 1 84 ? -7.376 5.347 5.552 1.00 89.38 84 LEU A C 1
ATOM 673 O O . LEU A 1 84 ? -7.293 4.390 4.781 1.00 89.38 84 LEU A O 1
ATOM 677 N N . LEU A 1 85 ? -6.483 6.341 5.540 1.00 89.25 85 LEU A N 1
ATOM 678 C CA . LEU A 1 85 ? -5.370 6.399 4.588 1.00 89.25 85 LEU A CA 1
ATOM 679 C C . LEU A 1 85 ? -4.383 5.232 4.747 1.00 89.25 85 LEU A C 1
ATOM 681 O O . LEU A 1 85 ? -3.788 4.818 3.753 1.00 89.25 85 LEU A O 1
ATOM 685 N N . LYS A 1 86 ? -4.256 4.643 5.943 1.00 91.44 86 LYS A N 1
ATOM 686 C CA . LYS A 1 86 ? -3.439 3.435 6.169 1.00 91.44 86 LYS A CA 1
ATOM 687 C C . LYS A 1 86 ? -3.995 2.188 5.482 1.00 91.44 86 LYS A C 1
ATOM 689 O O . LYS A 1 86 ? -3.234 1.248 5.280 1.00 91.44 86 LYS A O 1
ATOM 694 N N . SER A 1 87 ? -5.275 2.168 5.092 1.00 93.00 87 SER A N 1
ATOM 695 C CA . SER A 1 87 ? -5.863 1.089 4.275 1.00 93.00 87 SER A CA 1
ATOM 696 C C . SER A 1 87 ? -5.512 1.196 2.782 1.00 93.00 87 SER A C 1
ATOM 698 O O . SER A 1 87 ? -5.819 0.294 1.999 1.00 93.00 87 SER A O 1
ATOM 700 N N . CYS A 1 88 ? -4.841 2.278 2.381 1.00 92.88 88 CYS A N 1
ATOM 701 C CA . CYS A 1 88 ? -4.505 2.569 0.997 1.00 92.88 88 CYS A CA 1
ATOM 702 C C . CYS A 1 88 ? -3.006 2.390 0.723 1.00 92.88 88 CYS A C 1
ATOM 704 O O . CYS A 1 88 ? -2.155 2.627 1.579 1.00 92.88 88 CYS A O 1
ATOM 706 N N . VAL A 1 89 ? -2.668 2.039 -0.519 1.00 93.31 89 VAL A N 1
ATOM 707 C CA . VAL A 1 89 ? -1.291 2.066 -1.034 1.00 93.31 89 VAL A CA 1
ATOM 708 C C . VAL A 1 89 ? -1.250 2.899 -2.295 1.00 93.31 89 VAL A C 1
ATOM 710 O O . VAL A 1 89 ? -1.992 2.633 -3.237 1.00 93.31 89 VAL A O 1
ATOM 713 N N . ARG A 1 90 ? -0.349 3.877 -2.345 1.00 92.31 90 ARG A N 1
ATOM 714 C CA . ARG A 1 90 ? -0.117 4.681 -3.545 1.00 92.31 90 ARG A CA 1
ATOM 715 C C . ARG A 1 90 ? 1.088 4.156 -4.318 1.00 92.31 90 ARG A C 1
ATOM 717 O O . ARG A 1 90 ? 2.144 3.899 -3.740 1.00 92.31 90 ARG A O 1
ATOM 724 N N . VAL A 1 91 ? 0.921 4.008 -5.628 1.00 94.19 91 VAL A N 1
ATOM 725 C CA . VAL A 1 91 ? 1.939 3.504 -6.549 1.00 94.19 91 VAL A CA 1
ATOM 726 C C . VAL A 1 91 ? 2.154 4.525 -7.660 1.00 94.19 91 VAL A C 1
ATOM 728 O O . VAL A 1 91 ? 1.214 4.910 -8.349 1.00 94.19 91 VAL A O 1
ATOM 731 N N . ALA A 1 92 ? 3.400 4.950 -7.828 1.00 94.50 92 ALA A N 1
ATOM 732 C CA . ALA A 1 92 ? 3.855 5.881 -8.846 1.00 94.50 92 ALA A CA 1
ATOM 733 C C . ALA A 1 92 ? 4.596 5.145 -9.966 1.00 94.50 92 ALA A C 1
ATOM 735 O O . ALA A 1 92 ? 5.374 4.219 -9.713 1.00 94.50 92 ALA A O 1
ATOM 736 N N . LEU A 1 93 ? 4.381 5.579 -11.203 1.00 93.62 93 LEU A N 1
ATOM 737 C CA . LEU A 1 93 ? 5.062 5.068 -12.388 1.00 93.62 93 LEU A CA 1
ATOM 738 C C . LEU A 1 93 ? 6.097 6.087 -12.871 1.00 93.62 93 LEU A C 1
ATOM 740 O O . LEU A 1 93 ? 5.886 7.294 -12.773 1.00 93.62 93 LEU A O 1
ATOM 744 N N . VAL A 1 94 ? 7.199 5.595 -13.443 1.00 90.88 94 VAL A N 1
ATOM 745 C CA . VAL A 1 94 ? 8.291 6.371 -14.065 1.00 90.88 94 VAL A CA 1
ATOM 746 C C . VAL A 1 94 ? 9.145 7.162 -13.070 1.00 90.88 94 VAL A C 1
ATOM 748 O O . VAL A 1 94 ? 10.365 6.996 -13.059 1.00 90.88 94 VAL A O 1
ATOM 751 N N . LYS A 1 95 ? 8.535 7.988 -12.214 1.00 87.38 95 LYS A N 1
ATOM 752 C CA . LYS A 1 95 ? 9.219 8.875 -11.264 1.00 87.38 95 LYS A CA 1
ATOM 753 C C . LYS A 1 95 ? 8.510 8.877 -9.913 1.00 87.38 95 LYS A C 1
ATOM 755 O O . LYS A 1 95 ? 7.288 8.956 -9.857 1.00 87.38 95 LYS A O 1
ATOM 760 N N . ASP A 1 96 ? 9.280 8.857 -8.828 1.00 85.75 96 ASP A N 1
ATOM 761 C CA . ASP A 1 96 ? 8.752 9.151 -7.496 1.00 85.75 96 ASP A CA 1
ATOM 762 C C . ASP A 1 96 ? 8.666 10.674 -7.305 1.00 85.75 96 ASP A C 1
ATOM 764 O O . ASP A 1 96 ? 9.690 11.346 -7.175 1.00 85.75 96 ASP A O 1
ATOM 768 N N . GLY A 1 97 ? 7.452 11.231 -7.324 1.00 78.50 97 GLY A N 1
ATOM 769 C CA . GLY A 1 97 ? 7.203 12.641 -6.990 1.00 78.50 97 GLY A CA 1
ATOM 770 C C . GLY A 1 97 ? 7.178 12.922 -5.481 1.00 78.50 97 GLY A C 1
ATOM 771 O O . GLY A 1 97 ? 6.983 14.066 -5.078 1.00 78.50 97 GLY A O 1
ATOM 772 N N . GLY A 1 98 ? 7.403 11.900 -4.648 1.00 75.31 98 GLY A N 1
ATOM 773 C CA . GLY A 1 98 ? 7.318 11.974 -3.196 1.00 75.31 98 GLY A CA 1
ATOM 774 C C . GLY A 1 98 ? 5.904 11.715 -2.672 1.00 75.31 98 GLY A C 1
ATOM 775 O O . GLY A 1 98 ? 4.900 11.967 -3.332 1.00 75.31 98 GLY A O 1
ATOM 776 N N . ALA A 1 99 ? 5.818 11.211 -1.439 1.00 68.88 99 ALA A N 1
ATOM 777 C CA . ALA A 1 99 ? 4.542 10.855 -0.817 1.00 68.88 99 ALA A CA 1
ATOM 778 C C . ALA A 1 99 ? 3.675 12.068 -0.431 1.00 68.88 99 ALA A C 1
ATOM 780 O O . ALA A 1 99 ? 2.467 11.903 -0.271 1.00 68.88 99 ALA A O 1
ATOM 781 N N . ASN A 1 100 ? 4.287 13.248 -0.283 1.00 70.81 100 ASN A N 1
ATOM 782 C CA . ASN A 1 100 ? 3.645 14.455 0.247 1.00 70.81 100 ASN A CA 1
ATOM 783 C C . ASN A 1 100 ? 2.930 15.279 -0.829 1.00 70.81 100 ASN A C 1
ATOM 785 O O . ASN A 1 100 ? 2.125 16.138 -0.493 1.00 70.81 100 ASN A O 1
ATOM 789 N N . ASP A 1 101 ? 3.225 15.032 -2.106 1.00 77.19 101 ASP A N 1
ATOM 790 C CA . ASP A 1 101 ? 2.676 15.812 -3.211 1.00 77.19 101 ASP A CA 1
ATOM 791 C C . ASP A 1 101 ? 2.380 14.907 -4.418 1.00 77.19 101 ASP A C 1
ATOM 793 O O . ASP A 1 101 ? 3.225 14.720 -5.302 1.00 77.19 101 ASP A O 1
ATOM 797 N N . PRO A 1 102 ? 1.176 14.307 -4.464 1.00 73.62 102 PRO A N 1
ATOM 798 C CA . PRO A 1 102 ? 0.768 13.458 -5.577 1.00 73.62 102 PRO A CA 1
ATOM 799 C C . PRO A 1 102 ? 0.774 14.187 -6.925 1.00 73.62 102 PRO A C 1
ATOM 801 O O . PRO A 1 102 ? 0.964 13.541 -7.952 1.00 73.62 102 PRO A O 1
ATOM 804 N N . LEU A 1 103 ? 0.615 15.516 -6.940 1.00 82.62 103 LEU A N 1
ATOM 805 C CA . LEU A 1 103 ? 0.552 16.313 -8.169 1.00 82.62 103 LEU A CA 1
ATOM 806 C C . LEU A 1 103 ? 1.917 16.423 -8.862 1.00 82.62 103 LEU A C 1
ATOM 808 O O . LEU A 1 103 ? 1.982 16.617 -10.073 1.00 82.62 103 LEU A O 1
ATOM 812 N N . LYS A 1 104 ? 3.017 16.216 -8.126 1.00 85.00 104 LYS A N 1
ATOM 813 C CA . LYS A 1 104 ? 4.373 16.111 -8.696 1.00 85.00 104 LYS A CA 1
ATOM 814 C C . LYS A 1 104 ? 4.658 14.765 -9.360 1.00 85.00 104 LYS A C 1
ATOM 816 O O . LYS A 1 104 ? 5.702 14.609 -9.998 1.00 85.00 104 LYS A O 1
ATOM 821 N N . THR A 1 105 ? 3.768 13.786 -9.199 1.00 86.19 105 THR A N 1
ATOM 822 C CA . THR A 1 105 ? 3.898 12.466 -9.815 1.00 86.19 105 THR A CA 1
ATOM 823 C C . THR A 1 105 ? 3.029 12.418 -11.076 1.00 86.19 105 THR A C 1
ATOM 825 O O . THR A 1 105 ? 1.808 12.431 -10.959 1.00 86.19 105 THR A O 1
ATOM 828 N N . PRO A 1 106 ? 3.607 12.333 -12.287 1.00 85.38 106 PRO A N 1
ATOM 829 C CA . PRO A 1 106 ? 2.842 12.472 -13.531 1.00 85.38 106 PRO A CA 1
ATOM 830 C C . PRO A 1 106 ? 1.869 11.314 -13.787 1.00 85.38 106 PRO A C 1
ATOM 832 O O . PRO A 1 106 ? 0.861 11.490 -14.460 1.00 85.38 106 PRO A O 1
ATOM 835 N N . CYS A 1 107 ? 2.164 10.120 -13.267 1.00 92.50 10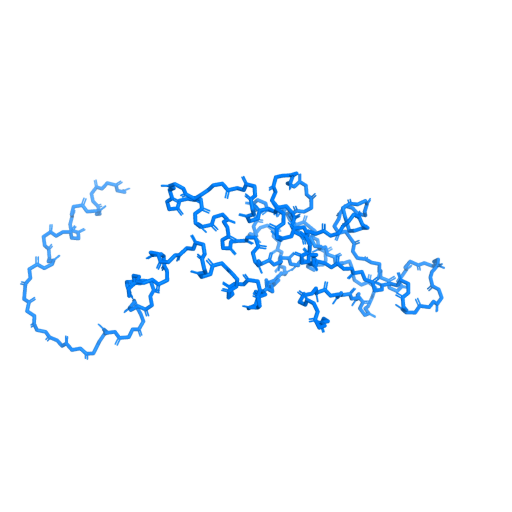7 CYS A N 1
ATOM 836 C CA . CYS A 1 107 ? 1.298 8.958 -13.398 1.00 92.50 107 CYS A CA 1
ATOM 837 C C . CYS A 1 107 ? 1.359 8.119 -12.121 1.00 92.50 107 CYS A C 1
ATOM 839 O O . CYS A 1 107 ? 2.416 7.603 -11.748 1.00 92.50 107 CYS A O 1
ATOM 841 N N . TRP A 1 108 ? 0.225 7.999 -11.439 1.00 93.56 108 TRP A N 1
ATOM 842 C CA . TRP A 1 108 ? 0.092 7.212 -10.222 1.00 93.56 108 TRP A CA 1
ATOM 843 C C . TRP A 1 108 ? -1.324 6.672 -10.086 1.00 93.56 108 TRP A C 1
ATOM 845 O O . TRP A 1 108 ? -2.269 7.174 -10.691 1.00 93.56 108 TRP A O 1
ATOM 855 N N . PHE A 1 109 ? -1.461 5.648 -9.258 1.00 94.19 109 PHE A N 1
ATOM 856 C CA . PHE A 1 109 ? -2.749 5.124 -8.841 1.00 94.19 109 PHE A CA 1
ATOM 857 C C . PHE A 1 109 ? -2.704 4.757 -7.360 1.00 94.19 109 PHE A C 1
ATOM 859 O O . PHE A 1 109 ? -1.636 4.591 -6.763 1.00 94.19 109 PHE A O 1
ATOM 866 N N . MET A 1 110 ? -3.880 4.657 -6.753 1.00 93.06 110 MET A N 1
ATOM 867 C CA . MET A 1 110 ? -4.039 4.240 -5.368 1.00 93.06 110 MET A CA 1
ATOM 868 C C . MET A 1 110 ? -4.872 2.970 -5.317 1.00 93.06 110 MET A C 1
ATOM 870 O O . MET A 1 110 ? -5.919 2.872 -5.948 1.00 93.06 110 MET A O 1
ATOM 874 N N . ILE A 1 111 ? -4.387 2.000 -4.555 1.00 95.56 111 ILE A N 1
ATOM 875 C CA . ILE A 1 111 ? -5.090 0.760 -4.264 1.00 95.56 111 ILE A CA 1
ATOM 876 C C . ILE A 1 111 ? -5.722 0.918 -2.887 1.00 95.56 111 ILE A C 1
ATOM 878 O O . ILE A 1 111 ? -5.009 1.168 -1.917 1.00 95.56 111 ILE A O 1
ATOM 882 N N . ILE A 1 112 ? -7.039 0.752 -2.804 1.00 94.88 112 ILE A N 1
ATOM 883 C CA . ILE A 1 112 ? -7.783 0.755 -1.541 1.00 94.88 112 ILE A CA 1
ATOM 884 C C . ILE A 1 112 ? -7.997 -0.702 -1.125 1.00 94.88 112 ILE A C 1
ATOM 886 O O . ILE A 1 112 ? -8.640 -1.469 -1.844 1.00 94.88 112 ILE A O 1
ATOM 890 N N . ASN A 1 113 ? -7.443 -1.108 0.018 1.00 95.38 113 ASN A N 1
ATOM 891 C CA . ASN A 1 113 ? -7.633 -2.455 0.541 1.00 95.38 113 ASN A CA 1
ATOM 892 C C . ASN A 1 113 ? -8.965 -2.540 1.295 1.00 95.38 113 ASN A C 1
ATOM 894 O O . ASN A 1 113 ? -9.034 -2.215 2.479 1.00 95.38 113 ASN A O 1
ATOM 898 N N . LEU A 1 114 ? -10.019 -3.006 0.621 1.00 93.00 114 LEU A N 1
ATOM 899 C CA . LEU A 1 114 ? -11.356 -3.097 1.217 1.00 93.00 114 LEU A CA 1
ATOM 900 C C . LEU A 1 114 ? -11.421 -4.031 2.434 1.00 93.00 114 LEU A C 1
ATOM 902 O O . LEU A 1 114 ? -12.201 -3.765 3.341 1.00 93.00 114 LEU A O 1
ATOM 906 N N . VAL A 1 115 ? -10.573 -5.065 2.504 1.00 93.50 115 VAL A N 1
ATOM 907 C CA . VAL A 1 115 ? -10.482 -5.942 3.686 1.00 93.50 115 VAL A CA 1
ATOM 908 C C . VAL A 1 115 ? -9.961 -5.154 4.888 1.00 93.50 115 VAL A C 1
ATOM 910 O O . VAL A 1 115 ? -10.523 -5.228 5.974 1.00 93.50 115 VAL A O 1
ATOM 913 N N . ALA A 1 116 ? -8.912 -4.351 4.690 1.00 93.50 116 ALA A N 1
ATOM 914 C CA . ALA A 1 116 ? -8.377 -3.482 5.737 1.00 93.50 116 ALA A CA 1
ATOM 915 C C . ALA A 1 116 ? -9.376 -2.379 6.128 1.00 93.50 116 ALA A C 1
ATOM 917 O O . ALA A 1 116 ? -9.525 -2.070 7.308 1.00 93.50 116 ALA A O 1
ATOM 918 N N . LEU A 1 117 ? -10.086 -1.810 5.150 1.00 91.56 117 LEU A N 1
ATOM 919 C CA . LEU A 1 117 ? -11.114 -0.800 5.391 1.00 91.56 117 LEU A CA 1
ATOM 920 C C . LEU A 1 117 ? -12.274 -1.355 6.226 1.00 91.56 117 LEU A C 1
ATOM 922 O O . LEU A 1 117 ? -12.753 -0.681 7.133 1.00 91.56 117 LEU A O 1
ATOM 926 N N . ASP A 1 118 ? -12.699 -2.589 5.958 1.00 89.31 118 ASP A N 1
ATOM 927 C CA . ASP A 1 118 ? -13.746 -3.253 6.734 1.00 89.31 118 ASP A CA 1
ATOM 928 C C . ASP A 1 118 ? -13.326 -3.460 8.196 1.00 89.31 118 ASP A C 1
ATOM 930 O O . ASP A 1 118 ? -14.095 -3.176 9.113 1.00 89.31 118 ASP A O 1
ATOM 934 N N . MET A 1 119 ? -12.056 -3.810 8.430 1.00 88.25 119 MET A N 1
ATOM 935 C CA . MET A 1 119 ? -11.504 -3.888 9.785 1.00 88.25 119 MET A CA 1
ATOM 936 C C . MET A 1 119 ? -11.570 -2.546 10.532 1.00 88.25 119 MET A C 1
ATOM 938 O O . MET A 1 119 ? -11.821 -2.537 11.739 1.00 88.25 119 MET A O 1
ATOM 942 N N . LEU A 1 120 ? -11.394 -1.412 9.842 1.00 88.00 120 LEU A N 1
ATOM 943 C CA . LEU A 1 120 ? -11.482 -0.084 10.466 1.00 88.00 120 LEU A CA 1
ATOM 944 C C . LEU A 1 120 ? -12.894 0.277 10.909 1.00 88.00 120 LEU A C 1
ATOM 946 O O . LEU A 1 120 ? -13.029 1.038 11.863 1.00 88.00 120 LEU A O 1
ATOM 950 N N . LYS A 1 121 ? -13.944 -0.275 10.289 1.00 80.00 121 LYS A N 1
ATOM 951 C CA . LYS A 1 121 ? -15.334 0.012 10.688 1.00 80.00 121 LYS A CA 1
ATOM 952 C C . LYS A 1 121 ? -15.593 -0.343 12.152 1.00 80.00 121 LYS A C 1
ATOM 954 O O . LYS A 1 121 ? -16.348 0.350 12.823 1.00 80.00 121 LYS A O 1
ATOM 959 N N . THR A 1 122 ? -14.913 -1.373 12.663 1.00 72.25 122 THR A N 1
ATOM 960 C CA . THR A 1 122 ? -14.997 -1.789 14.075 1.00 72.25 122 THR A CA 1
ATOM 961 C C . THR A 1 122 ? -14.362 -0.786 15.046 1.00 72.25 122 THR A C 1
ATOM 963 O O . THR A 1 122 ? -14.745 -0.736 16.211 1.00 72.25 122 THR A O 1
ATOM 966 N N . LYS A 1 123 ? -13.404 0.024 14.574 1.00 71.38 123 LYS A N 1
ATOM 967 C CA . LYS A 1 123 ? -12.681 1.044 15.353 1.00 71.38 123 LYS A CA 1
ATOM 968 C C . LYS A 1 123 ? -13.204 2.463 15.118 1.00 71.38 123 LYS A C 1
ATOM 970 O O . LYS A 1 123 ? -13.036 3.312 15.983 1.00 71.38 123 LYS A O 1
ATOM 975 N N . LEU A 1 124 ? -13.848 2.706 13.975 1.00 74.56 124 LEU A N 1
ATOM 976 C CA . LEU A 1 124 ? -14.398 3.995 13.547 1.00 74.56 1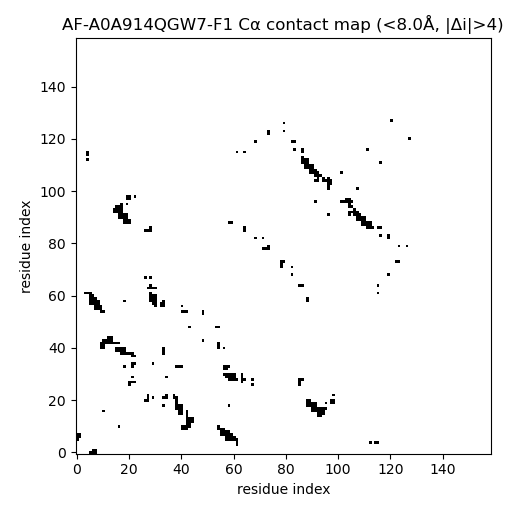24 LEU A CA 1
ATOM 977 C C . LEU A 1 124 ? -15.930 3.931 13.354 1.00 74.56 124 LEU A C 1
ATOM 979 O O . LEU A 1 124 ? -16.421 4.227 12.257 1.00 74.56 124 LEU A O 1
ATOM 983 N N . PRO A 1 125 ? -16.714 3.551 14.383 1.00 62.03 125 PRO A N 1
ATOM 984 C CA . PRO A 1 125 ? -18.161 3.399 14.240 1.00 62.03 125 PRO A CA 1
ATOM 985 C C . PRO A 1 125 ? -18.849 4.719 13.853 1.00 62.03 125 PRO A C 1
ATOM 987 O O . PRO A 1 125 ? -19.748 4.720 13.017 1.00 62.03 125 PRO A O 1
ATOM 990 N N . THR A 1 126 ? -18.391 5.859 14.375 1.00 55.31 126 THR A N 1
ATOM 991 C CA . THR A 1 126 ? -18.965 7.195 14.116 1.00 55.31 126 THR A CA 1
ATOM 992 C C . THR A 1 126 ? -18.686 7.734 12.712 1.00 55.31 126 THR A C 1
ATOM 994 O O . THR A 1 126 ? -19.543 8.393 12.129 1.00 55.31 126 THR A O 1
ATOM 997 N N . VAL A 1 127 ? -17.534 7.410 12.118 1.00 54.84 127 VAL A N 1
ATOM 998 C CA . VAL A 1 127 ? -17.153 7.895 10.775 1.00 54.84 127 VAL A CA 1
ATOM 999 C C . VAL A 1 127 ? -17.939 7.173 9.680 1.00 54.84 127 VAL A C 1
ATOM 1001 O O . VAL A 1 127 ? -18.313 7.782 8.682 1.00 54.84 127 VAL A O 1
ATOM 1004 N N . CYS A 1 128 ? -18.242 5.886 9.881 1.00 49.78 128 CYS A N 1
ATOM 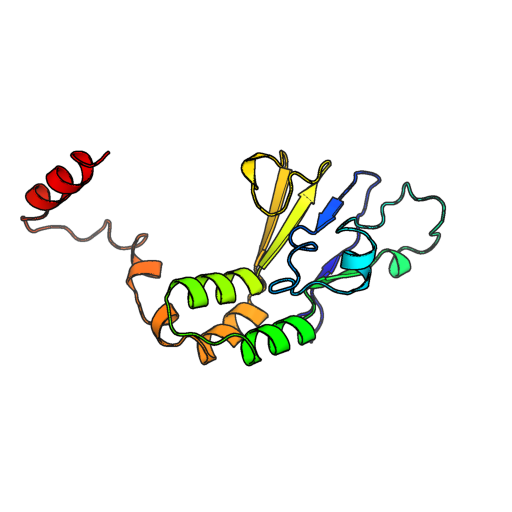1005 C CA . CYS A 1 128 ? -19.076 5.110 8.958 1.00 49.78 128 CYS A CA 1
ATOM 1006 C C . CYS A 1 128 ? -20.585 5.309 9.177 1.00 49.78 128 CYS A C 1
ATOM 1008 O O . CYS A 1 128 ? -21.361 4.959 8.292 1.00 49.78 128 CYS A O 1
ATOM 1010 N N . SER A 1 129 ? -20.996 5.870 10.321 1.00 45.81 129 SER A N 1
ATOM 1011 C CA . SER A 1 129 ? -22.407 6.120 10.655 1.00 45.81 129 SER A CA 1
ATOM 1012 C C . SER A 1 129 ? -22.906 7.500 10.235 1.00 45.81 129 SER A C 1
ATOM 1014 O O . SER A 1 129 ? -24.106 7.739 10.306 1.00 45.81 129 SER A O 1
ATOM 1016 N N . ASN A 1 130 ? -22.025 8.408 9.800 1.00 42.69 130 ASN A N 1
ATOM 1017 C CA . ASN A 1 130 ? -22.427 9.717 9.296 1.00 42.69 130 ASN A CA 1
ATOM 1018 C C . ASN A 1 130 ? -22.818 9.610 7.814 1.00 42.69 130 ASN A C 1
ATOM 1020 O O . ASN A 1 130 ? -21.937 9.490 6.954 1.00 42.69 130 ASN A O 1
ATOM 1024 N N . PRO A 1 131 ? -24.116 9.725 7.467 1.00 45.06 131 PRO A N 1
ATOM 1025 C CA . PRO A 1 131 ? -24.551 9.663 6.081 1.00 45.06 131 PRO A CA 1
ATOM 1026 C C . PRO A 1 131 ? -23.996 10.830 5.270 1.00 45.06 131 PRO A C 1
ATOM 1028 O O . PRO A 1 131 ? -23.946 10.721 4.061 1.00 45.06 131 PRO A O 1
ATOM 1031 N N . ILE A 1 132 ? -23.531 11.927 5.883 1.00 45.81 132 ILE A N 1
ATOM 1032 C CA . ILE A 1 132 ? -23.053 13.116 5.157 1.00 45.81 132 ILE A CA 1
ATOM 1033 C C . ILE A 1 132 ? -21.827 12.838 4.264 1.00 45.81 132 ILE A C 1
ATOM 1035 O O . ILE A 1 132 ? -21.705 13.472 3.218 1.00 45.81 132 ILE A O 1
ATOM 1039 N N . LEU A 1 133 ? -20.977 11.852 4.582 1.00 43.44 133 LEU A N 1
ATOM 1040 C CA . LEU A 1 133 ? -19.879 11.447 3.684 1.00 43.44 133 LEU A CA 1
ATOM 1041 C C . LEU A 1 133 ? -20.330 10.511 2.545 1.00 43.44 133 LEU A C 1
ATOM 1043 O O . LEU A 1 133 ? -19.662 10.453 1.516 1.00 43.44 133 LEU A O 1
ATOM 1047 N N . TYR A 1 134 ? -21.470 9.825 2.688 1.00 41.28 134 TYR A N 1
ATOM 1048 C CA . TYR A 1 134 ? -22.087 9.016 1.624 1.00 41.28 134 TYR A CA 1
ATOM 1049 C C . TYR A 1 134 ? -23.162 9.785 0.823 1.00 41.28 134 TYR A C 1
ATOM 1051 O O . TYR A 1 134 ? -23.416 9.458 -0.332 1.00 41.28 134 TYR A O 1
ATOM 1059 N N . ALA A 1 135 ? -23.773 10.825 1.398 1.00 38.97 135 ALA A N 1
ATOM 1060 C CA . ALA A 1 135 ? -24.970 11.499 0.890 1.00 38.97 135 ALA A CA 1
ATOM 1061 C C . ALA A 1 135 ? -24.687 12.739 0.033 1.00 38.97 135 ALA A C 1
ATOM 1063 O O . ALA A 1 135 ? -25.613 13.253 -0.594 1.00 38.97 135 ALA A O 1
ATOM 1064 N N . GLN A 1 136 ? -23.436 13.202 -0.082 1.00 37.44 136 GLN A N 1
ATOM 1065 C CA . GLN A 1 136 ? -23.122 14.292 -1.018 1.00 37.44 136 GLN A CA 1
ATOM 1066 C C . GLN A 1 136 ? -23.302 13.914 -2.501 1.00 37.44 136 GLN A C 1
ATOM 1068 O O . GLN A 1 136 ? -23.294 14.811 -3.337 1.00 37.44 136 GLN A O 1
ATOM 1073 N N . ASN A 1 137 ? -23.554 12.639 -2.833 1.00 38.09 137 ASN A N 1
ATOM 1074 C CA . ASN A 1 137 ? -23.814 12.204 -4.211 1.00 38.09 137 ASN A CA 1
ATOM 1075 C C . ASN A 1 137 ? -25.234 11.673 -4.480 1.00 38.09 137 ASN A C 1
ATOM 1077 O O . ASN A 1 137 ? -25.497 11.259 -5.606 1.00 38.09 137 ASN A O 1
ATOM 1081 N N . SER A 1 138 ? -26.162 11.679 -3.512 1.00 36.78 138 SER A N 1
ATOM 1082 C CA . SER A 1 138 ? -27.466 11.010 -3.704 1.00 36.78 138 SER A CA 1
ATOM 1083 C C . SER A 1 138 ? -28.727 11.817 -3.382 1.00 36.78 138 SER A C 1
ATOM 1085 O O . SER A 1 138 ? -29.817 11.303 -3.604 1.00 36.78 138 SER A O 1
ATOM 1087 N N . THR A 1 139 ? -28.647 13.090 -2.983 1.00 37.00 139 THR A N 1
ATOM 1088 C CA . THR A 1 139 ? -29.847 13.953 -2.871 1.00 37.00 139 THR A CA 1
ATOM 1089 C C . THR A 1 139 ? -29.634 15.338 -3.484 1.00 37.00 139 THR A C 1
ATOM 1091 O O . THR A 1 139 ? -29.790 16.367 -2.838 1.00 37.00 139 THR A O 1
ATOM 1094 N N . LEU A 1 140 ? -29.319 15.338 -4.783 1.00 41.56 140 LEU A N 1
ATOM 1095 C CA . LEU A 1 140 ? -29.673 16.397 -5.743 1.00 41.56 140 LEU A CA 1
ATOM 1096 C C . LEU A 1 140 ? -31.113 16.206 -6.284 1.00 41.56 140 LEU A C 1
ATOM 1098 O O . LEU A 1 140 ? -31.515 16.877 -7.224 1.00 41.56 140 LEU A O 1
ATOM 1102 N N . ASN A 1 141 ? -31.892 15.289 -5.695 1.00 38.03 141 ASN A N 1
ATOM 1103 C CA . ASN A 1 141 ? -33.203 14.858 -6.180 1.00 38.03 141 ASN A CA 1
ATOM 1104 C C . ASN A 1 141 ? -34.243 14.766 -5.046 1.00 38.03 141 ASN A C 1
ATOM 1106 O O . ASN A 1 141 ? -34.817 13.717 -4.791 1.00 38.03 141 ASN A O 1
ATOM 1110 N N . SER A 1 142 ? -34.484 15.869 -4.343 1.00 32.62 142 SER A N 1
ATOM 1111 C CA . SER A 1 142 ? -35.761 16.107 -3.648 1.00 32.62 142 SER A CA 1
ATOM 1112 C C . SER A 1 142 ? -35.789 17.563 -3.205 1.00 32.62 142 SER A C 1
ATOM 1114 O O . SER A 1 142 ? -35.110 17.949 -2.255 1.00 32.62 142 SER A O 1
ATOM 1116 N N . GLY A 1 143 ? -36.486 18.385 -3.982 1.00 31.75 143 GLY A N 1
ATOM 1117 C CA . GLY A 1 143 ? -36.504 19.825 -3.803 1.00 31.75 143 GLY A CA 1
ATOM 1118 C C . GLY A 1 143 ? -37.252 20.320 -2.566 1.00 31.75 143 GLY A C 1
ATOM 1119 O O . GLY A 1 143 ? -37.958 19.580 -1.887 1.00 31.75 143 GLY A O 1
ATOM 1120 N N . ILE A 1 144 ? -37.147 21.646 -2.433 1.00 39.84 144 ILE A N 1
ATOM 1121 C CA . ILE A 1 144 ? -38.100 22.562 -1.795 1.00 39.84 144 ILE A CA 1
ATOM 1122 C C . ILE A 1 144 ? -37.947 22.685 -0.265 1.00 39.84 144 ILE A C 1
ATOM 1124 O O . ILE A 1 144 ? -38.602 21.990 0.503 1.00 39.84 144 ILE A O 1
ATOM 1128 N N . ASN A 1 145 ? -37.096 23.617 0.193 1.00 30.88 145 ASN A N 1
ATOM 1129 C CA . ASN A 1 145 ? -37.550 24.859 0.850 1.00 30.88 145 ASN A CA 1
ATOM 1130 C C . ASN A 1 145 ? -36.389 25.750 1.344 1.00 30.88 145 ASN A C 1
ATOM 1132 O O . ASN A 1 145 ? -35.318 25.289 1.732 1.00 30.88 145 ASN A O 1
ATOM 1136 N N . GLU A 1 146 ? -36.639 27.053 1.247 1.00 43.28 146 GLU A N 1
ATOM 1137 C CA . GLU A 1 146 ? -35.746 28.209 1.366 1.00 43.28 146 GLU A CA 1
ATOM 1138 C C . GLU A 1 146 ? -34.963 28.313 2.690 1.00 43.28 146 GLU A C 1
ATOM 1140 O O . GLU A 1 146 ? -35.514 28.051 3.753 1.00 43.28 146 GLU A O 1
ATOM 1145 N N . SER A 1 147 ? -33.693 28.765 2.616 1.00 39.94 147 SER A N 1
ATOM 1146 C CA . SER A 1 147 ? -32.967 29.589 3.631 1.00 39.94 147 SER A CA 1
ATOM 1147 C C . SER A 1 147 ? -31.426 29.559 3.463 1.00 39.94 147 SER A C 1
ATOM 1149 O O . SER A 1 147 ? -30.685 30.344 4.061 1.00 39.94 147 SER A O 1
ATOM 1151 N N . THR A 1 148 ? -30.877 28.719 2.584 1.00 42.25 148 THR A N 1
ATOM 1152 C CA . THR A 1 148 ? -29.416 28.539 2.427 1.00 42.25 148 THR A CA 1
ATOM 1153 C C . THR A 1 148 ? -28.666 29.697 1.755 1.00 42.25 148 THR A C 1
ATOM 1155 O O . THR A 1 148 ? -27.434 29.729 1.809 1.00 42.25 148 THR A O 1
ATOM 1158 N N . SER A 1 149 ? -29.363 30.698 1.204 1.00 41.47 149 SER A N 1
ATOM 1159 C CA . SER A 1 149 ? -28.722 31.838 0.527 1.00 41.47 149 SER A CA 1
ATOM 1160 C C . SER A 1 149 ? -27.919 32.748 1.470 1.00 41.47 149 SER A C 1
ATOM 1162 O O . SER A 1 149 ? -27.011 33.439 1.016 1.00 41.47 149 SER A O 1
ATOM 1164 N N . SER A 1 150 ? -28.198 32.741 2.779 1.00 41.06 150 SER A N 1
ATOM 1165 C CA . SER A 1 150 ? -27.492 33.602 3.746 1.00 41.06 150 SER A CA 1
ATOM 1166 C C . SER A 1 150 ? -26.156 33.029 4.239 1.00 41.06 150 SER A C 1
ATOM 1168 O O . SER A 1 150 ? -25.344 33.755 4.812 1.00 41.06 150 SER A O 1
ATOM 1170 N N . ARG A 1 151 ? -25.906 31.726 4.029 1.00 45.28 151 ARG A N 1
ATOM 1171 C CA . ARG A 1 151 ? -24.695 31.045 4.526 1.00 45.28 151 ARG A CA 1
ATOM 1172 C C . ARG A 1 151 ? -23.570 30.982 3.496 1.00 45.28 151 ARG A C 1
ATOM 1174 O O . ARG A 1 151 ? -22.408 31.031 3.886 1.00 45.28 151 ARG A O 1
ATOM 1181 N N . LEU A 1 152 ? -23.896 30.942 2.203 1.00 42.72 152 LEU A N 1
ATOM 1182 C CA . LEU A 1 152 ? -22.892 30.924 1.131 1.00 42.72 152 LEU A CA 1
ATOM 1183 C C . LEU A 1 152 ? -22.175 32.275 0.973 1.00 42.72 152 LEU A C 1
ATOM 1185 O O . LEU A 1 152 ? -20.976 32.295 0.699 1.00 42.72 152 LEU A O 1
ATOM 1189 N N . SER A 1 153 ? -22.854 33.395 1.240 1.00 39.97 153 SER A N 1
ATOM 1190 C CA . SER A 1 153 ? -22.237 34.730 1.176 1.00 39.97 153 SER A CA 1
ATOM 1191 C C . SER A 1 153 ? -21.185 34.966 2.266 1.00 39.97 153 SER A C 1
ATOM 1193 O O . SER A 1 153 ? -20.250 35.731 2.057 1.00 39.97 153 SER A O 1
ATOM 1195 N N . ARG A 1 154 ? -21.289 34.276 3.410 1.00 41.31 154 ARG A N 1
ATOM 1196 C CA . ARG A 1 154 ? -20.329 34.394 4.521 1.00 41.31 154 ARG A CA 1
ATOM 1197 C C . ARG A 1 154 ? -19.027 33.628 4.294 1.00 41.31 154 ARG A C 1
ATOM 1199 O O . ARG A 1 154 ? -18.011 34.006 4.861 1.00 41.31 154 ARG A O 1
ATOM 1206 N N . ILE A 1 155 ? -19.057 32.565 3.489 1.00 43.53 155 ILE A N 1
ATOM 1207 C CA . ILE A 1 155 ? -17.875 31.738 3.203 1.00 43.53 155 ILE A CA 1
ATOM 1208 C C . ILE A 1 155 ? -17.045 32.366 2.076 1.00 43.53 155 ILE A C 1
ATOM 1210 O O . ILE A 1 155 ? -15.821 32.336 2.132 1.00 43.53 155 ILE A O 1
ATOM 1214 N N . MET A 1 156 ? -17.691 33.021 1.107 1.00 38.38 156 MET A N 1
ATOM 1215 C CA . MET A 1 156 ? -16.994 33.691 0.002 1.00 38.38 156 MET A CA 1
ATOM 1216 C C . MET A 1 156 ? -16.361 35.041 0.371 1.00 38.38 156 MET A C 1
ATOM 1218 O O . MET A 1 156 ? -15.640 35.592 -0.446 1.00 38.38 156 MET A O 1
ATOM 1222 N N . SER A 1 157 ? -16.604 35.587 1.570 1.00 37.22 157 SER A N 1
ATOM 1223 C CA . SER A 1 157 ? -15.944 36.827 2.023 1.00 37.22 157 SER A CA 1
ATOM 1224 C C . SER A 1 157 ? -14.669 36.581 2.843 1.00 37.22 157 SER A C 1
ATOM 1226 O O . SER A 1 157 ? -14.102 37.536 3.373 1.00 37.22 157 SER A O 1
ATOM 1228 N N . GLN A 1 158 ? -14.269 35.319 3.027 1.00 45.97 158 GLN A N 1
ATOM 1229 C CA . GLN A 1 158 ? -13.048 34.933 3.752 1.00 45.97 158 GLN A CA 1
ATOM 1230 C C . GLN A 1 158 ? -12.042 34.175 2.868 1.00 45.97 158 GLN A C 1
ATOM 1232 O O . GLN A 1 158 ? -11.092 33.583 3.381 1.00 45.97 158 GLN A O 1
ATOM 1237 N N . LEU A 1 159 ? -12.245 34.223 1.551 1.00 38.84 159 LEU A N 1
ATOM 1238 C CA . LEU A 1 159 ? -11.273 33.879 0.514 1.00 38.84 159 LEU A CA 1
ATOM 1239 C C . LEU A 1 159 ? -11.041 35.119 -0.351 1.00 38.84 159 LEU A C 1
ATOM 1241 O O . LEU A 1 159 ? -9.900 35.269 -0.835 1.00 38.84 159 LEU A O 1
#

Sequence (159 aa):
MDNQGNIKAMARGSTPIFVQGWKDSKSHCISDKVIRNHGKLITKSSTAIQNDEDRVVKIFDMRRFKQCVERDPYETDMDARNLLLKSCVRVALVKDGGANDPLKTPCWFMIINLVALDMLKTKLPTVCSNPILYAQNSTLNSGINESTSSRLSRIMSQL